Protein AF-A0A540WH73-F1 (afdb_monomer_lite)

InterPro domains:
  IPR010090 Phage tail tape measure protein [PF10145] (3-137)
  IPR010090 Phage tail tape measure protein [TIGR01760] (1-146)

Organism: NCBI:txid2590453

Sequence (147 aa):
TEKDMMSLMDVIQRGYYAGVDPGNMLQGFSNIGSAMDIIRQKGLGATKVFAPLLVMADQMGMAGESAGNAYRKIFQAVMDTKKVNKANASIKGSGVKLDFTDGKGEFGGLDKLFAQLEKLKKLNTEQRLAALKTVFGDDAETLKVLN

Foldseek 3Di:
DVVLVVLLVVLLVVLVVVVADSVQQVLLCVLLVVQCVQQVHDGNRVSVQCSVQSSVLVVLVDRSNLSSPLVSLLSVLLLPVVLLVVLCVLCPPLPAHDHQAVVPSHGVDPVSVVVNLVSLVSDDPVSSVSSCCSRRNDDPSNVSSSD

pLDDT: mean 83.05, std 12.24, range [52.5, 97.69]

Structure (mmCIF, N/CA/C/O backbone):
data_AF-A0A540WH73-F1
#
_entry.id   AF-A0A540WH73-F1
#
loop_
_atom_site.group_PDB
_atom_site.id
_atom_site.type_symbol
_atom_site.label_atom_id
_atom_site.label_alt_id
_atom_site.label_comp_id
_atom_site.label_asym_id
_atom_site.label_entity_id
_atom_site.label_seq_id
_atom_site.pdbx_PDB_ins_code
_atom_site.Cartn_x
_atom_site.Cartn_y
_atom_site.Cartn_z
_atom_site.occupancy
_atom_site.B_iso_or_equiv
_atom_site.auth_seq_id
_atom_site.auth_comp_id
_atom_site.auth_asym_id
_atom_site.auth_atom_id
_atom_site.pdbx_PDB_model_num
ATOM 1 N N . THR A 1 1 ? 19.453 -13.510 -10.972 1.00 53.00 1 THR A N 1
ATOM 2 C CA . THR A 1 1 ? 20.020 -14.477 -11.936 1.00 53.00 1 THR A CA 1
ATOM 3 C C . THR A 1 1 ? 19.719 -14.012 -13.348 1.00 53.00 1 THR A C 1
ATOM 5 O O . THR A 1 1 ? 18.806 -13.217 -13.532 1.00 53.00 1 THR A O 1
ATOM 8 N N . GLU A 1 2 ? 20.462 -14.485 -14.345 1.00 52.50 2 GLU A N 1
ATOM 9 C CA . GLU A 1 2 ? 20.227 -14.174 -15.767 1.00 52.50 2 GLU A CA 1
ATOM 10 C C . GLU A 1 2 ? 18.779 -14.472 -16.206 1.00 52.50 2 GLU A C 1
ATOM 12 O O . GLU A 1 2 ? 18.153 -13.686 -16.912 1.00 52.50 2 GLU A O 1
ATOM 17 N N . LYS A 1 3 ? 18.184 -15.546 -15.671 1.00 59.03 3 LYS A N 1
ATOM 18 C CA . LYS A 1 3 ? 16.774 -15.903 -15.883 1.00 59.03 3 LYS A CA 1
ATOM 19 C C . LYS A 1 3 ? 15.793 -14.862 -15.326 1.00 59.03 3 LYS A C 1
ATOM 21 O O . LYS A 1 3 ? 14.780 -14.581 -15.966 1.00 59.03 3 LYS A O 1
ATOM 26 N N . ASP A 1 4 ? 16.095 -14.279 -14.163 1.00 54.66 4 ASP A N 1
ATOM 27 C CA . ASP A 1 4 ? 15.301 -13.178 -13.595 1.00 54.66 4 ASP A CA 1
ATOM 28 C C . ASP A 1 4 ? 15.391 -11.926 -14.478 1.00 54.66 4 ASP A C 1
ATOM 30 O O . ASP A 1 4 ? 14.380 -11.266 -14.707 1.00 54.66 4 ASP A O 1
ATOM 34 N N . MET A 1 5 ? 16.576 -11.639 -15.028 1.00 55.62 5 MET A N 1
ATOM 35 C CA . MET A 1 5 ? 16.791 -10.497 -15.922 1.00 55.62 5 MET A CA 1
ATOM 36 C C . MET A 1 5 ? 16.047 -10.666 -17.249 1.00 55.62 5 MET A C 1
ATOM 38 O O . MET A 1 5 ? 15.380 -9.738 -17.691 1.00 55.62 5 MET A O 1
ATOM 42 N N . MET A 1 6 ? 16.064 -11.860 -17.847 1.00 64.00 6 MET A N 1
ATOM 43 C CA . MET A 1 6 ? 15.306 -12.130 -19.075 1.00 64.00 6 MET A CA 1
ATOM 44 C C . MET A 1 6 ? 13.790 -12.018 -18.877 1.00 64.00 6 MET A C 1
ATOM 46 O O . MET A 1 6 ? 13.099 -11.459 -19.724 1.00 64.00 6 MET A O 1
ATOM 50 N N . SER A 1 7 ? 13.253 -12.505 -17.754 1.00 65.00 7 SER A N 1
ATOM 51 C CA . SER A 1 7 ? 11.815 -12.360 -17.476 1.00 65.00 7 SER A CA 1
ATOM 52 C C . SER A 1 7 ? 11.417 -10.930 -17.132 1.00 65.00 7 SER A C 1
ATOM 54 O O . SER A 1 7 ? 10.318 -10.517 -17.483 1.00 65.00 7 SER A O 1
ATOM 56 N N . LEU A 1 8 ? 12.291 -10.162 -16.476 1.00 63.00 8 LEU A N 1
ATOM 57 C CA . LEU A 1 8 ? 12.088 -8.726 -16.298 1.00 63.00 8 LEU A CA 1
ATOM 58 C C . LEU A 1 8 ? 12.007 -8.013 -17.650 1.00 63.00 8 LEU A C 1
ATOM 60 O O . LEU A 1 8 ? 11.099 -7.215 -17.855 1.00 63.00 8 LEU A O 1
ATOM 64 N N . MET A 1 9 ? 12.893 -8.349 -18.587 1.00 66.50 9 MET A N 1
ATOM 65 C CA . MET A 1 9 ? 12.894 -7.759 -19.927 1.00 66.50 9 MET A CA 1
ATOM 66 C C . MET A 1 9 ? 11.645 -8.125 -20.739 1.00 66.50 9 MET A C 1
ATOM 68 O O . MET A 1 9 ? 11.052 -7.232 -21.330 1.00 66.50 9 MET A O 1
ATOM 72 N N . ASP A 1 10 ? 11.183 -9.382 -20.716 1.00 72.44 10 ASP A N 1
ATOM 73 C CA . ASP A 1 10 ? 9.917 -9.799 -21.363 1.00 72.44 10 ASP A CA 1
ATOM 74 C C . ASP A 1 10 ? 8.715 -9.017 -20.809 1.00 72.44 10 ASP A C 1
ATOM 76 O O . ASP A 1 10 ? 7.830 -8.568 -21.534 1.00 72.44 10 ASP A O 1
ATOM 80 N N . VAL A 1 11 ? 8.706 -8.790 -19.503 1.00 67.38 11 VAL A N 1
ATOM 81 C CA . VAL A 1 11 ? 7.649 -8.046 -18.830 1.00 67.38 11 VAL A CA 1
ATOM 82 C C . VAL A 1 11 ? 7.694 -6.547 -19.154 1.00 67.38 11 VAL A C 1
ATOM 84 O O . VAL A 1 11 ? 6.650 -5.964 -19.442 1.00 67.38 11 VAL A O 1
ATOM 87 N N . ILE A 1 12 ? 8.881 -5.933 -19.164 1.00 64.75 12 ILE A N 1
ATOM 88 C CA . ILE A 1 12 ? 9.075 -4.543 -19.604 1.00 64.75 12 ILE A CA 1
ATOM 89 C C . ILE A 1 12 ? 8.652 -4.394 -21.069 1.00 64.75 12 ILE A C 1
ATOM 91 O O . ILE A 1 12 ? 7.948 -3.448 -21.405 1.00 64.75 12 ILE A O 1
ATOM 95 N N . GLN A 1 13 ? 9.008 -5.351 -21.931 1.00 64.06 13 GLN A N 1
ATOM 96 C CA . GLN A 1 13 ? 8.588 -5.367 -23.333 1.00 64.06 13 GLN A CA 1
ATOM 97 C C . GLN A 1 13 ? 7.064 -5.454 -23.471 1.00 64.06 13 GLN A C 1
ATOM 99 O O . GLN A 1 13 ? 6.483 -4.721 -24.263 1.00 64.06 13 GLN A O 1
ATOM 104 N N . ARG A 1 14 ? 6.377 -6.283 -22.676 1.00 70.56 14 ARG A N 1
ATOM 105 C CA . ARG A 1 14 ? 4.901 -6.312 -22.660 1.00 70.56 14 ARG A CA 1
ATOM 106 C C . ARG A 1 14 ? 4.290 -5.016 -22.136 1.00 70.56 14 ARG A C 1
ATOM 108 O O . ARG A 1 14 ? 3.284 -4.573 -22.677 1.00 70.56 14 ARG A O 1
ATOM 115 N N . GLY A 1 15 ? 4.897 -4.404 -21.119 1.00 60.94 15 GLY A N 1
ATOM 116 C CA . GLY A 1 15 ? 4.520 -3.076 -20.633 1.00 60.94 15 GLY A CA 1
ATOM 117 C C . GLY A 1 15 ? 4.645 -2.012 -21.723 1.00 60.94 15 GLY A C 1
ATOM 118 O O . GLY A 1 15 ? 3.711 -1.247 -21.938 1.00 60.94 15 GLY A O 1
ATOM 119 N N . TYR A 1 16 ? 5.742 -2.038 -22.480 1.00 58.34 16 TYR A N 1
ATOM 120 C CA . TYR A 1 16 ? 5.958 -1.184 -23.647 1.00 58.34 16 TYR A CA 1
ATOM 121 C C . TYR A 1 16 ? 4.865 -1.357 -24.706 1.00 58.34 16 TYR A C 1
ATOM 123 O O . TYR A 1 16 ? 4.297 -0.373 -25.174 1.00 58.34 16 TYR A O 1
ATOM 131 N N . TYR A 1 17 ? 4.480 -2.599 -25.019 1.00 63.53 17 TYR A N 1
ATOM 132 C CA . TYR A 1 17 ? 3.341 -2.863 -25.908 1.00 63.53 17 TYR A CA 1
ATOM 133 C C . TYR A 1 17 ? 1.991 -2.394 -25.338 1.00 63.53 17 TYR A C 1
ATOM 135 O O . TYR A 1 17 ? 1.060 -2.160 -26.104 1.00 63.53 17 TYR A O 1
ATOM 143 N N . ALA A 1 18 ? 1.880 -2.225 -24.018 1.00 63.84 18 ALA A N 1
ATOM 144 C CA . ALA A 1 18 ? 0.726 -1.629 -23.344 1.00 63.84 18 ALA A CA 1
ATOM 145 C C . ALA A 1 18 ? 0.822 -0.093 -23.200 1.00 63.84 18 ALA A C 1
ATOM 147 O O . ALA A 1 18 ? -0.031 0.503 -22.544 1.00 63.84 18 ALA A O 1
ATOM 148 N N . GLY A 1 19 ? 1.829 0.542 -23.815 1.00 62.38 19 GLY A N 1
ATOM 149 C CA . GLY A 1 19 ? 2.023 1.995 -23.830 1.00 62.38 19 GLY A CA 1
ATOM 150 C C . GLY A 1 19 ? 2.864 2.558 -22.680 1.00 62.38 19 GLY A C 1
ATOM 151 O O . GLY A 1 19 ? 2.946 3.775 -22.557 1.00 62.38 19 GLY A O 1
ATOM 152 N N . VAL A 1 20 ? 3.488 1.704 -21.863 1.00 68.94 20 VAL A N 1
ATOM 153 C CA . VAL A 1 20 ? 4.292 2.114 -20.699 1.00 68.94 20 VAL A CA 1
ATOM 154 C C . VAL A 1 20 ? 5.735 2.405 -21.099 1.00 68.94 20 VAL A C 1
ATOM 156 O O . VAL A 1 20 ? 6.358 1.621 -21.820 1.00 68.94 20 VAL A O 1
ATOM 159 N N . ASP A 1 21 ? 6.308 3.490 -20.578 1.00 74.31 21 ASP A N 1
ATOM 160 C CA . ASP A 1 21 ? 7.712 3.815 -20.832 1.00 74.31 21 ASP A CA 1
ATOM 161 C C . ASP A 1 21 ? 8.668 2.793 -20.155 1.00 74.31 21 ASP A C 1
ATOM 163 O O . ASP A 1 21 ? 8.581 2.554 -18.942 1.00 74.31 21 ASP A O 1
ATOM 167 N N . PRO A 1 22 ? 9.606 2.171 -20.900 1.00 72.81 22 PRO A N 1
ATOM 168 C CA . PRO A 1 22 ? 10.522 1.167 -20.355 1.00 72.81 22 PRO A CA 1
ATOM 169 C C . PRO A 1 22 ? 11.467 1.705 -19.272 1.00 72.81 22 PRO A C 1
ATOM 171 O O . PRO A 1 22 ? 11.827 0.966 -18.351 1.00 72.81 22 PRO A O 1
ATOM 174 N N . GLY A 1 23 ? 11.873 2.977 -19.366 1.00 75.56 23 GLY A N 1
ATOM 175 C CA . GLY A 1 23 ? 12.693 3.640 -18.352 1.00 75.56 23 GLY A CA 1
ATOM 176 C C . GLY A 1 23 ? 11.909 3.852 -17.058 1.00 75.56 23 GLY A C 1
ATOM 177 O O . GLY A 1 23 ? 12.408 3.559 -15.969 1.00 75.56 23 GLY A O 1
ATOM 178 N N . ASN A 1 24 ? 10.643 4.244 -17.191 1.00 77.69 24 ASN A N 1
ATOM 179 C CA . ASN A 1 24 ? 9.696 4.400 -16.095 1.00 77.69 24 ASN A CA 1
ATOM 180 C C . ASN A 1 24 ? 9.482 3.071 -15.348 1.00 77.69 24 ASN A C 1
ATOM 182 O O . ASN A 1 24 ? 9.596 2.997 -14.122 1.00 77.69 24 ASN A O 1
ATOM 186 N N . MET A 1 25 ? 9.285 1.977 -16.086 1.00 76.31 25 MET A N 1
ATOM 187 C CA . MET A 1 25 ? 9.229 0.622 -15.526 1.00 76.31 25 MET A CA 1
ATOM 188 C C . MET A 1 25 ? 10.489 0.254 -14.734 1.00 76.31 25 MET A C 1
ATOM 190 O O . MET A 1 25 ? 10.389 -0.199 -13.590 1.00 76.31 25 MET A O 1
ATOM 194 N N . LEU A 1 26 ? 11.678 0.457 -15.313 1.00 78.62 26 LEU A N 1
ATOM 195 C CA . LEU A 1 26 ? 12.948 0.109 -14.670 1.00 78.62 26 LEU A CA 1
ATOM 196 C C . LEU A 1 26 ? 13.140 0.864 -13.346 1.00 78.62 26 LEU A C 1
ATOM 198 O O . LEU A 1 26 ? 13.535 0.272 -12.337 1.00 78.62 26 LEU A O 1
ATOM 202 N N . GLN A 1 27 ? 12.813 2.156 -13.331 1.00 81.56 27 GLN A N 1
ATOM 203 C CA . GLN A 1 27 ? 12.930 2.997 -12.143 1.00 81.56 27 GLN A CA 1
ATOM 204 C C . GLN A 1 27 ? 11.950 2.574 -11.039 1.00 81.56 27 GLN A C 1
ATOM 206 O O . GLN A 1 27 ? 12.313 2.558 -9.857 1.00 81.56 27 GLN A O 1
ATOM 211 N N . GLY A 1 28 ? 10.738 2.152 -11.410 1.00 83.06 28 GLY A N 1
ATOM 212 C CA . GLY A 1 28 ? 9.779 1.572 -10.470 1.00 83.06 28 GLY A CA 1
ATOM 213 C C . GLY A 1 28 ? 10.264 0.266 -9.853 1.00 83.06 28 GLY A C 1
ATOM 214 O O . GLY A 1 28 ? 10.205 0.101 -8.631 1.00 83.06 28 GLY A O 1
ATOM 215 N N . PHE A 1 29 ? 10.831 -0.632 -10.661 1.00 77.88 29 PHE A N 1
ATOM 216 C CA . PHE A 1 29 ? 11.422 -1.876 -10.166 1.00 77.88 29 PHE A CA 1
ATOM 217 C C . PHE A 1 29 ? 12.585 -1.637 -9.200 1.00 77.88 29 PHE A C 1
ATOM 219 O O . PHE A 1 29 ? 12.652 -2.293 -8.158 1.00 77.88 29 PHE A O 1
ATOM 226 N N . SER A 1 30 ? 13.465 -0.678 -9.508 1.00 80.25 30 SER A N 1
ATOM 227 C CA . SER A 1 30 ? 14.587 -0.313 -8.635 1.00 80.25 30 SER A CA 1
ATOM 228 C C . SER A 1 30 ? 14.107 0.139 -7.251 1.00 80.25 30 SER A C 1
ATOM 230 O O . SER A 1 30 ? 14.627 -0.310 -6.230 1.00 80.25 30 SER A O 1
ATOM 232 N N . ASN A 1 31 ? 13.066 0.973 -7.197 1.00 81.56 31 ASN A N 1
ATOM 233 C CA . ASN A 1 31 ? 12.537 1.499 -5.936 1.00 81.56 31 ASN A CA 1
ATOM 234 C C . ASN A 1 31 ? 11.752 0.459 -5.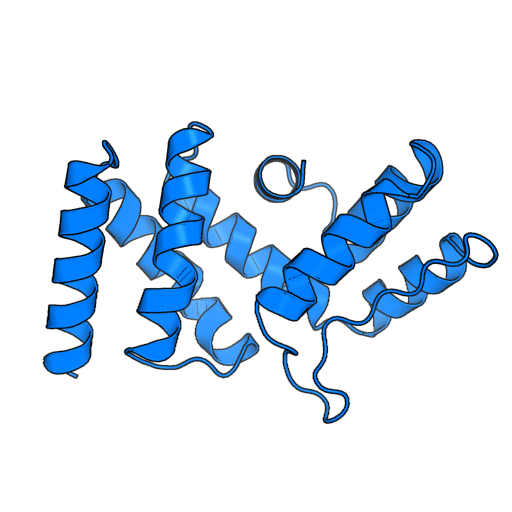122 1.00 81.56 31 ASN A C 1
ATOM 236 O O . ASN A 1 31 ? 11.863 0.418 -3.891 1.00 81.56 31 ASN A O 1
ATOM 240 N N . ILE A 1 32 ? 11.021 -0.435 -5.795 1.00 76.31 32 ILE A N 1
ATOM 241 C CA . ILE A 1 32 ? 10.332 -1.561 -5.145 1.00 76.31 32 ILE A CA 1
ATOM 242 C C . ILE A 1 32 ? 11.316 -2.589 -4.585 1.00 76.31 32 ILE A C 1
ATOM 244 O O . ILE A 1 32 ? 10.976 -3.257 -3.609 1.00 76.31 32 ILE A O 1
ATOM 248 N N . GLY A 1 33 ? 12.529 -2.698 -5.142 1.00 71.38 33 GLY A N 1
ATOM 249 C CA . GLY A 1 33 ? 13.579 -3.626 -4.70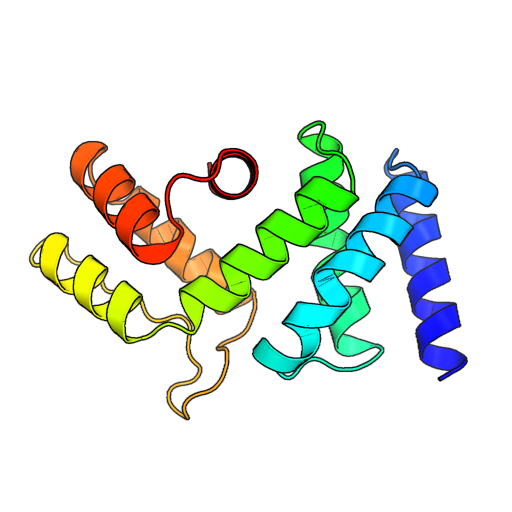0 1.00 71.38 33 GLY A CA 1
ATOM 250 C C . GLY A 1 33 ? 13.737 -3.703 -3.176 1.00 71.38 33 GLY A C 1
ATOM 251 O O . GLY A 1 33 ? 13.818 -4.786 -2.606 1.00 71.38 33 GLY A O 1
ATOM 252 N N . SER A 1 34 ? 13.660 -2.554 -2.503 1.00 70.75 34 SER A N 1
ATOM 253 C CA . SER A 1 34 ? 13.759 -2.439 -1.040 1.00 70.75 34 SER A CA 1
ATOM 254 C C . SER A 1 34 ? 12.561 -2.997 -0.245 1.00 70.75 34 SER A C 1
ATOM 256 O O . SER A 1 34 ? 12.705 -3.311 0.934 1.00 70.75 34 SER A O 1
ATOM 258 N N . ALA A 1 35 ? 11.383 -3.148 -0.858 1.00 69.12 35 ALA A N 1
ATOM 259 C CA . ALA A 1 35 ? 10.206 -3.795 -0.265 1.00 69.12 35 ALA A CA 1
ATOM 260 C C . ALA A 1 35 ? 10.051 -5.272 -0.658 1.00 69.12 35 ALA A C 1
ATOM 262 O O . ALA A 1 35 ? 9.190 -5.959 -0.110 1.00 69.12 35 ALA A O 1
ATOM 263 N N . MET A 1 36 ? 10.880 -5.792 -1.566 1.00 72.81 36 MET A N 1
ATOM 264 C CA . MET A 1 36 ? 10.816 -7.197 -1.987 1.00 72.81 36 MET A CA 1
ATOM 265 C C . MET A 1 36 ? 11.082 -8.165 -0.823 1.00 72.81 36 MET A C 1
ATOM 267 O O . MET A 1 36 ? 10.417 -9.196 -0.704 1.00 72.81 36 MET A O 1
ATOM 271 N N . ASP A 1 37 ? 11.980 -7.786 0.093 1.00 72.50 37 ASP A N 1
ATOM 272 C CA . ASP A 1 37 ? 12.247 -8.532 1.329 1.00 72.50 37 ASP A CA 1
ATOM 273 C C . ASP A 1 37 ? 11.024 -8.593 2.261 1.00 72.50 37 ASP A C 1
ATOM 275 O O . ASP A 1 37 ? 10.808 -9.606 2.923 1.00 72.50 37 ASP A O 1
ATOM 279 N N . ILE A 1 38 ? 10.193 -7.545 2.273 1.00 69.44 38 ILE A N 1
ATOM 280 C CA . ILE A 1 38 ? 9.039 -7.406 3.178 1.00 69.44 38 ILE A CA 1
ATOM 281 C C . ILE A 1 38 ? 7.941 -8.404 2.832 1.00 69.44 38 ILE A C 1
ATOM 283 O O . ILE A 1 38 ? 7.319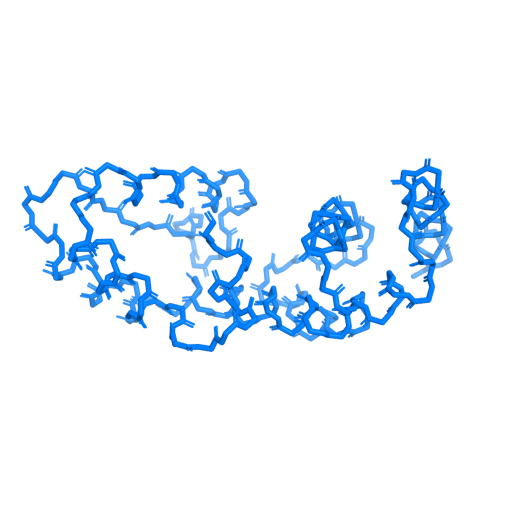 -8.981 3.718 1.00 69.44 38 ILE A O 1
ATOM 287 N N . ILE A 1 39 ? 7.713 -8.631 1.540 1.00 69.94 39 ILE A N 1
ATOM 288 C CA . ILE A 1 39 ? 6.704 -9.586 1.078 1.00 69.94 39 ILE A CA 1
ATOM 289 C C . ILE A 1 39 ? 7.289 -10.977 0.795 1.00 69.94 39 ILE A C 1
ATOM 291 O O . ILE A 1 39 ? 6.612 -11.814 0.199 1.00 69.94 39 ILE A O 1
ATOM 295 N N . ARG A 1 40 ? 8.553 -11.215 1.190 1.00 70.06 40 ARG A N 1
ATOM 296 C CA . ARG A 1 40 ? 9.329 -12.443 0.935 1.00 70.06 40 ARG A CA 1
ATOM 297 C C . ARG A 1 40 ? 9.313 -12.914 -0.527 1.00 70.06 40 ARG A C 1
ATOM 299 O O . ARG A 1 40 ? 9.521 -14.093 -0.806 1.00 70.06 40 ARG A O 1
ATOM 306 N N . GLN A 1 41 ? 9.102 -12.002 -1.473 1.00 65.38 41 GLN A N 1
ATOM 307 C CA . GLN A 1 41 ? 9.172 -12.293 -2.902 1.00 65.38 41 GLN A CA 1
ATOM 308 C C . GLN A 1 41 ? 10.553 -11.877 -3.396 1.00 65.38 41 GLN A C 1
ATOM 310 O O . GLN A 1 41 ? 10.848 -10.691 -3.479 1.00 65.38 41 GLN A O 1
ATOM 315 N N . LYS A 1 42 ? 11.410 -12.847 -3.725 1.00 60.75 42 LYS A N 1
ATOM 316 C CA . LYS A 1 42 ? 12.730 -12.596 -4.325 1.00 60.75 42 LYS A CA 1
ATOM 317 C C . LYS A 1 42 ? 12.777 -13.158 -5.744 1.00 60.75 42 LYS A C 1
ATOM 319 O O . LYS A 1 42 ? 12.170 -14.190 -6.025 1.00 60.75 42 LYS A O 1
ATOM 324 N N . GLY A 1 43 ? 13.516 -12.496 -6.633 1.00 60.53 43 GLY A N 1
ATOM 325 C CA . GLY A 1 43 ? 13.717 -12.949 -8.016 1.00 60.53 43 GLY A CA 1
ATOM 326 C C . GLY A 1 43 ? 12.441 -12.936 -8.870 1.00 60.53 43 GLY A C 1
ATOM 327 O O . GLY A 1 43 ? 11.563 -12.101 -8.675 1.00 60.53 43 GLY A O 1
ATOM 328 N N . LEU A 1 44 ? 12.330 -13.878 -9.810 1.00 53.62 44 LEU A N 1
ATOM 329 C CA . LEU A 1 44 ? 11.240 -14.029 -10.793 1.00 53.62 44 LEU A CA 1
ATOM 330 C C . LEU A 1 44 ? 9.808 -13.866 -10.256 1.00 53.62 44 LEU A C 1
ATOM 332 O O . LEU A 1 44 ? 8.932 -13.411 -10.994 1.00 53.62 44 LEU A O 1
ATOM 336 N N . GLY A 1 45 ? 9.554 -14.262 -9.004 1.00 62.88 45 GLY A N 1
ATOM 337 C CA . GLY A 1 45 ? 8.239 -14.137 -8.362 1.00 62.88 45 GLY A CA 1
ATOM 338 C C . GLY A 1 45 ? 7.839 -12.681 -8.126 1.00 62.88 45 GLY A C 1
ATOM 339 O O . GLY A 1 45 ? 6.718 -12.291 -8.442 1.00 62.88 45 GLY A O 1
ATOM 340 N N . ALA A 1 46 ? 8.786 -11.851 -7.686 1.00 66.75 46 ALA A N 1
ATOM 341 C CA . ALA A 1 46 ? 8.588 -10.419 -7.490 1.00 66.75 46 ALA A CA 1
ATOM 342 C C . ALA A 1 46 ? 8.288 -9.708 -8.815 1.00 66.75 46 ALA A C 1
ATOM 344 O O . ALA A 1 46 ? 7.361 -8.909 -8.909 1.00 66.75 46 ALA A O 1
ATOM 345 N N . THR A 1 47 ? 9.028 -10.029 -9.873 1.00 66.00 47 THR A N 1
ATOM 346 C CA . THR A 1 47 ? 8.911 -9.315 -11.148 1.00 66.00 47 THR A CA 1
ATOM 347 C C . THR A 1 47 ? 7.526 -9.439 -11.781 1.00 66.00 47 THR A C 1
ATOM 349 O O . THR A 1 47 ? 6.956 -8.450 -12.239 1.00 66.00 47 THR A O 1
ATOM 352 N N . LYS A 1 48 ? 6.953 -10.648 -11.751 1.00 66.94 48 LYS A N 1
ATOM 353 C CA . LYS A 1 48 ? 5.606 -10.928 -12.276 1.00 66.94 48 LYS A CA 1
ATOM 354 C C . LYS A 1 48 ? 4.494 -10.289 -11.444 1.00 66.94 48 LYS A C 1
ATOM 356 O O . LYS A 1 48 ? 3.426 -10.007 -11.970 1.00 66.94 48 LYS A O 1
ATOM 361 N N . VAL A 1 49 ? 4.761 -10.071 -10.160 1.00 71.31 49 VAL A N 1
ATOM 362 C CA . VAL A 1 49 ? 3.851 -9.452 -9.192 1.00 71.31 49 VAL A CA 1
ATOM 363 C C . VAL A 1 49 ? 3.847 -7.931 -9.354 1.00 71.31 49 VAL A C 1
ATOM 365 O O . VAL A 1 49 ? 2.780 -7.329 -9.372 1.00 71.31 49 VAL A O 1
ATOM 368 N N . PHE A 1 50 ? 5.014 -7.302 -9.513 1.00 77.19 50 PHE A N 1
ATOM 369 C CA . PHE A 1 50 ? 5.123 -5.840 -9.520 1.00 77.19 50 PHE A CA 1
ATOM 370 C C . PHE A 1 50 ? 4.881 -5.191 -10.874 1.00 77.19 50 PHE A C 1
ATOM 372 O O . PHE A 1 50 ? 4.412 -4.060 -10.912 1.00 77.19 50 PHE A O 1
ATOM 379 N N . ALA A 1 51 ? 5.161 -5.866 -11.986 1.00 78.06 51 ALA A N 1
ATOM 380 C CA . ALA A 1 51 ? 4.950 -5.240 -13.286 1.00 78.06 51 ALA A CA 1
ATOM 381 C C . ALA A 1 51 ? 3.513 -4.810 -13.559 1.00 78.06 51 ALA A C 1
ATOM 383 O O . ALA A 1 51 ? 3.336 -3.662 -13.951 1.00 78.06 51 ALA A O 1
ATOM 384 N N . PRO A 1 52 ? 2.487 -5.653 -13.331 1.00 78.69 52 PRO A N 1
ATOM 385 C CA . PRO A 1 52 ? 1.106 -5.214 -13.495 1.00 78.69 52 PRO A CA 1
ATOM 386 C C . PRO A 1 52 ? 0.787 -3.979 -12.641 1.00 78.69 52 PRO A C 1
ATOM 388 O O . PRO A 1 52 ? 0.094 -3.078 -13.099 1.00 78.69 52 PRO A O 1
ATOM 391 N N . LEU A 1 53 ? 1.362 -3.892 -11.437 1.00 83.31 53 LEU A N 1
ATOM 392 C CA . LEU A 1 53 ? 1.207 -2.739 -10.549 1.00 83.31 53 LEU A CA 1
ATOM 393 C C . LEU A 1 53 ? 1.871 -1.477 -11.118 1.00 83.31 53 LEU A C 1
ATOM 395 O O . LEU A 1 53 ? 1.293 -0.391 -11.067 1.00 83.31 53 LEU A O 1
ATOM 399 N N . LEU A 1 54 ? 3.071 -1.607 -11.685 1.00 83.94 54 LEU A N 1
ATOM 400 C CA . LEU A 1 54 ? 3.772 -0.497 -12.330 1.00 83.94 54 LEU A CA 1
ATOM 401 C C . LEU A 1 54 ? 3.066 -0.043 -13.616 1.00 83.94 54 LEU A C 1
ATOM 403 O O . LEU A 1 54 ? 2.968 1.159 -13.828 1.00 83.94 54 LEU A O 1
ATOM 407 N N . VAL A 1 55 ? 2.499 -0.962 -14.413 1.00 82.81 55 VAL A N 1
ATOM 408 C CA . VAL A 1 55 ? 1.637 -0.610 -15.563 1.00 82.81 55 VAL A CA 1
ATOM 409 C C . VAL A 1 55 ? 0.437 0.211 -15.101 1.00 82.81 55 VAL A C 1
ATOM 411 O O . VAL A 1 55 ? 0.155 1.258 -15.671 1.00 82.81 55 VAL A O 1
ATOM 414 N N . MET A 1 56 ? -0.264 -0.236 -14.055 1.00 81.56 56 MET A N 1
ATOM 415 C CA . MET A 1 56 ? -1.416 0.495 -13.518 1.00 81.56 56 MET A CA 1
ATOM 416 C C . MET A 1 56 ? -1.016 1.891 -13.029 1.00 81.56 56 MET A C 1
ATOM 418 O O . MET A 1 56 ? -1.723 2.861 -13.283 1.00 81.56 56 MET A O 1
ATOM 422 N N . ALA A 1 57 ? 0.132 2.018 -12.362 1.00 87.19 57 ALA A N 1
ATOM 423 C CA . ALA A 1 57 ? 0.626 3.310 -11.897 1.00 87.19 57 ALA A CA 1
ATOM 424 C C . ALA A 1 57 ? 1.008 4.251 -13.047 1.00 87.19 57 ALA A C 1
ATOM 426 O O . ALA A 1 57 ? 0.670 5.434 -13.001 1.00 87.19 57 ALA A O 1
ATOM 427 N N . ASP A 1 58 ? 1.641 3.730 -14.095 1.00 85.25 58 ASP A N 1
ATOM 428 C CA . ASP A 1 58 ? 1.947 4.485 -15.310 1.00 85.25 58 ASP A CA 1
ATOM 429 C C . ASP A 1 58 ? 0.668 4.981 -16.008 1.00 85.25 58 ASP A C 1
ATOM 431 O O . ASP A 1 58 ? 0.560 6.164 -16.320 1.00 85.25 58 ASP A O 1
ATOM 435 N N . GLN A 1 59 ? -0.366 4.135 -16.108 1.00 81.75 59 GLN A N 1
ATOM 436 C CA . GLN A 1 59 ? -1.688 4.523 -16.625 1.00 81.75 59 GLN A CA 1
ATOM 437 C C . GLN A 1 59 ? -2.376 5.603 -15.778 1.00 81.75 59 GLN A C 1
ATOM 439 O O . GLN A 1 59 ? -3.133 6.419 -16.302 1.00 81.75 59 GLN A O 1
ATOM 444 N N . MET A 1 60 ? -2.093 5.654 -14.474 1.00 84.38 60 MET A N 1
ATOM 445 C CA . MET A 1 60 ? -2.522 6.748 -13.595 1.00 84.38 60 MET A CA 1
ATOM 446 C C . MET A 1 60 ? -1.670 8.020 -13.768 1.00 84.38 60 MET A C 1
ATOM 448 O O . MET A 1 60 ? -1.869 9.005 -13.050 1.00 84.38 60 MET A O 1
ATOM 452 N N . GLY A 1 61 ? -0.699 8.030 -14.681 1.00 86.62 61 GLY A N 1
ATOM 453 C CA . GLY A 1 61 ? 0.240 9.126 -14.899 1.00 86.62 61 GLY A CA 1
ATOM 454 C C . GLY A 1 61 ? 1.229 9.279 -13.747 1.00 86.62 61 GLY A C 1
ATOM 455 O O . GLY A 1 61 ? 1.486 10.399 -13.302 1.00 86.62 61 GLY A O 1
ATOM 456 N N . MET A 1 62 ? 1.691 8.173 -13.158 1.00 89.38 62 MET A N 1
ATOM 457 C CA . MET A 1 62 ? 2.736 8.197 -12.135 1.00 89.38 62 MET A CA 1
ATOM 458 C C . MET A 1 62 ? 4.106 7.947 -12.755 1.00 89.38 62 MET A C 1
ATOM 460 O O . MET A 1 62 ? 4.300 7.004 -13.521 1.00 89.38 62 MET A O 1
ATOM 464 N N . ALA A 1 63 ? 5.079 8.758 -12.344 1.00 90.62 63 ALA A N 1
ATOM 465 C CA . ALA A 1 63 ? 6.478 8.432 -12.562 1.00 90.62 63 ALA A CA 1
ATOM 466 C C . ALA A 1 63 ? 6.817 7.117 -11.844 1.00 90.62 63 ALA A C 1
ATOM 468 O O . ALA A 1 63 ? 6.297 6.819 -10.768 1.00 90.62 63 ALA A O 1
ATOM 469 N N . GLY A 1 64 ? 7.711 6.340 -12.430 1.00 86.00 64 GLY A N 1
ATOM 470 C CA . GLY A 1 64 ? 8.084 5.005 -12.004 1.00 86.00 64 GLY A CA 1
ATOM 471 C C . GLY A 1 64 ? 8.713 5.024 -10.627 1.00 86.00 64 GLY A C 1
ATOM 472 O O . GLY A 1 64 ? 8.372 4.202 -9.786 1.00 86.00 64 GLY A O 1
ATOM 473 N N . GLU A 1 65 ? 9.556 6.021 -10.353 1.00 87.56 65 GLU A N 1
ATOM 474 C CA . GLU A 1 65 ? 10.090 6.273 -9.014 1.00 87.56 65 GLU A CA 1
ATOM 475 C C . GLU A 1 65 ? 8.983 6.452 -7.969 1.00 87.56 65 GLU A C 1
ATOM 477 O O . GLU A 1 65 ? 8.959 5.729 -6.970 1.00 87.56 65 GLU A O 1
ATOM 482 N N . SER A 1 66 ? 8.022 7.339 -8.241 1.00 91.44 66 SER A N 1
ATOM 483 C CA . SER A 1 66 ? 6.859 7.583 -7.383 1.00 91.44 66 SER A CA 1
ATOM 484 C C . SER A 1 66 ? 5.999 6.334 -7.207 1.00 91.44 66 SER A C 1
ATOM 486 O O . SER A 1 66 ? 5.607 5.999 -6.090 1.00 91.44 66 SER A O 1
ATOM 488 N N . ALA A 1 67 ? 5.732 5.605 -8.292 1.00 90.25 67 ALA A N 1
ATOM 489 C CA . ALA A 1 67 ? 4.991 4.350 -8.261 1.00 90.25 67 ALA A CA 1
ATOM 490 C C . ALA A 1 67 ? 5.699 3.322 -7.373 1.00 90.25 67 ALA A C 1
ATOM 492 O O . ALA A 1 67 ? 5.091 2.724 -6.485 1.00 90.25 67 ALA A O 1
ATOM 493 N N . GLY A 1 68 ? 7.007 3.152 -7.565 1.00 88.50 68 GLY A N 1
ATOM 494 C CA . GLY A 1 68 ? 7.787 2.200 -6.796 1.00 88.50 68 GLY A CA 1
ATOM 495 C C . GLY A 1 68 ? 7.855 2.557 -5.313 1.00 88.50 68 GLY A C 1
ATOM 496 O O . GLY A 1 68 ? 7.714 1.682 -4.457 1.00 88.50 68 GLY A O 1
ATOM 497 N N . ASN A 1 69 ? 7.984 3.845 -4.992 1.00 89.50 69 ASN A N 1
ATOM 498 C CA . ASN A 1 69 ? 7.948 4.347 -3.623 1.00 89.50 69 ASN A CA 1
ATOM 499 C C . ASN A 1 69 ? 6.574 4.157 -2.961 1.00 89.50 69 ASN A C 1
ATOM 501 O O . ASN A 1 69 ? 6.508 3.722 -1.809 1.00 89.50 69 ASN A O 1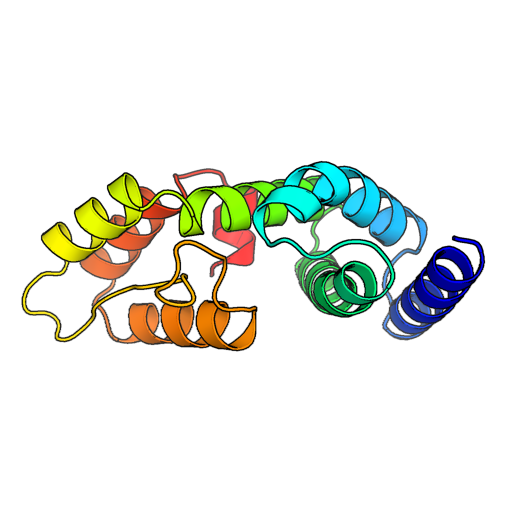
ATOM 505 N N . ALA A 1 70 ? 5.485 4.427 -3.686 1.00 92.06 70 ALA A N 1
ATOM 506 C CA . ALA A 1 70 ? 4.121 4.206 -3.215 1.00 92.06 70 ALA A CA 1
ATOM 507 C C . ALA A 1 70 ? 3.889 2.728 -2.878 1.00 92.06 70 ALA A C 1
ATOM 509 O O . ALA A 1 70 ? 3.508 2.400 -1.755 1.00 92.06 70 ALA A O 1
ATOM 510 N N . TYR A 1 71 ? 4.210 1.814 -3.797 1.00 90.31 71 TYR A N 1
ATOM 511 C CA . TYR A 1 71 ? 4.071 0.379 -3.547 1.00 90.31 71 TYR A CA 1
ATOM 512 C C . TYR A 1 71 ? 4.955 -0.097 -2.390 1.00 90.31 71 TYR A C 1
ATOM 514 O O . TYR A 1 71 ? 4.484 -0.834 -1.525 1.00 90.31 71 TYR A O 1
ATOM 522 N N . ARG A 1 72 ? 6.202 0.383 -2.292 1.00 88.88 72 ARG A N 1
ATOM 523 C CA . ARG A 1 72 ? 7.090 0.108 -1.150 1.00 88.88 72 ARG A CA 1
ATOM 524 C C . ARG A 1 72 ? 6.442 0.503 0.183 1.00 88.88 72 ARG A C 1
ATOM 526 O O . ARG A 1 72 ? 6.445 -0.297 1.121 1.00 88.88 72 ARG A O 1
ATOM 533 N N . LYS A 1 73 ? 5.866 1.708 0.269 1.00 91.62 73 LYS A N 1
ATOM 534 C CA . LYS A 1 73 ? 5.147 2.202 1.459 1.00 91.62 73 LYS A CA 1
ATOM 535 C C . LYS A 1 73 ? 3.896 1.373 1.753 1.00 91.62 73 LYS A C 1
ATOM 537 O O . LYS A 1 73 ? 3.667 1.033 2.911 1.00 91.62 73 LYS A O 1
ATOM 542 N N . ILE A 1 74 ? 3.126 0.995 0.729 1.00 92.31 74 ILE A N 1
ATOM 543 C CA . ILE A 1 74 ? 1.947 0.126 0.870 1.00 92.31 74 ILE A CA 1
ATOM 544 C C . ILE A 1 74 ? 2.350 -1.216 1.482 1.00 92.31 74 ILE A C 1
ATOM 546 O O . ILE A 1 74 ? 1.773 -1.617 2.489 1.00 92.31 74 ILE A O 1
ATOM 550 N N . PHE A 1 75 ? 3.374 -1.886 0.945 1.00 90.31 75 PHE A N 1
ATOM 551 C CA . PHE A 1 75 ? 3.819 -3.179 1.472 1.00 90.31 75 PHE A CA 1
ATOM 552 C C . PHE A 1 75 ? 4.369 -3.086 2.900 1.00 90.31 75 PHE A C 1
ATOM 554 O O . PHE A 1 75 ? 4.111 -3.966 3.717 1.00 90.31 75 PHE A O 1
ATOM 561 N N . GLN A 1 76 ? 5.063 -1.998 3.241 1.00 90.00 76 GLN A N 1
ATOM 562 C CA . GLN A 1 76 ? 5.467 -1.720 4.623 1.00 90.00 76 GLN A CA 1
ATOM 563 C C . GLN A 1 76 ? 4.256 -1.549 5.548 1.00 90.00 76 GLN A C 1
ATOM 565 O O . GLN A 1 76 ? 4.198 -2.149 6.620 1.00 90.00 76 GLN A O 1
ATOM 570 N N . ALA A 1 77 ? 3.280 -0.746 5.129 1.00 93.00 77 ALA A N 1
ATOM 571 C CA . ALA A 1 77 ? 2.097 -0.413 5.911 1.00 93.00 77 ALA A CA 1
ATOM 572 C C . ALA A 1 77 ? 1.224 -1.633 6.222 1.00 93.00 77 ALA A C 1
ATOM 574 O O . ALA A 1 77 ? 0.747 -1.780 7.346 1.00 93.00 77 ALA A O 1
ATOM 575 N N . VAL A 1 78 ? 1.033 -2.528 5.252 1.00 92.12 78 VAL A N 1
ATOM 576 C CA . VAL A 1 78 ? 0.189 -3.718 5.444 1.00 92.12 78 VAL A CA 1
ATOM 577 C C . VAL A 1 78 ? 0.812 -4.759 6.371 1.00 92.12 78 VAL A C 1
ATOM 579 O O . VAL A 1 78 ? 0.085 -5.551 6.968 1.00 92.12 78 VAL A O 1
ATOM 582 N N . MET A 1 79 ? 2.137 -4.722 6.533 1.00 91.62 79 MET A N 1
ATOM 583 C CA . MET A 1 79 ? 2.873 -5.548 7.492 1.00 91.62 79 MET A CA 1
ATOM 584 C C . MET A 1 79 ? 2.994 -4.893 8.878 1.00 91.62 79 MET A C 1
ATOM 586 O O . MET A 1 79 ? 3.348 -5.563 9.850 1.00 91.62 79 MET A O 1
ATOM 590 N N . ASP A 1 80 ? 2.645 -3.610 9.019 1.00 93.56 80 ASP A N 1
ATOM 591 C CA . ASP A 1 80 ? 2.562 -2.930 10.312 1.00 93.56 80 ASP A CA 1
ATOM 592 C C . ASP A 1 80 ? 1.262 -3.318 11.034 1.00 93.56 80 ASP A C 1
ATOM 594 O O . ASP A 1 80 ? 0.241 -2.621 11.012 1.00 93.56 80 ASP A O 1
ATOM 598 N N . THR A 1 81 ? 1.304 -4.466 11.711 1.00 92.00 81 THR A N 1
ATOM 599 C CA . THR A 1 81 ? 0.159 -5.008 12.458 1.00 92.00 81 THR A CA 1
ATOM 600 C C . THR A 1 81 ? -0.381 -4.037 13.508 1.00 92.00 81 THR A C 1
ATOM 602 O O . THR A 1 81 ? -1.577 -4.067 13.800 1.00 92.00 81 THR A O 1
ATOM 605 N N . LYS A 1 82 ? 0.443 -3.127 14.049 1.00 95.56 82 LYS A N 1
ATOM 606 C CA . LYS A 1 82 ? -0.016 -2.107 15.002 1.00 95.56 82 LYS A CA 1
ATOM 607 C C . LYS A 1 82 ? -0.928 -1.098 14.310 1.00 95.56 82 LYS A C 1
ATOM 609 O O . LYS A 1 82 ? -2.016 -0.826 14.822 1.00 95.56 82 LYS A O 1
ATOM 614 N N . LYS A 1 83 ? -0.532 -0.579 13.143 1.00 96.56 83 LYS A N 1
ATOM 615 C CA . LYS A 1 83 ? -1.375 0.328 12.344 1.00 96.56 83 LYS A CA 1
ATOM 616 C C . LYS A 1 83 ? -2.648 -0.355 11.861 1.00 96.56 83 LYS A C 1
ATOM 618 O O . LYS A 1 83 ? -3.731 0.206 12.016 1.00 96.56 83 LYS A O 1
ATOM 623 N N . VAL A 1 84 ? -2.541 -1.585 11.358 1.00 96.81 84 VAL A N 1
ATOM 624 C CA . VAL A 1 84 ? -3.701 -2.369 10.902 1.00 96.81 84 VAL A CA 1
ATOM 625 C C . VAL A 1 84 ? -4.689 -2.608 12.049 1.00 96.81 84 VAL A C 1
ATOM 627 O O . VAL A 1 84 ? -5.890 -2.394 11.889 1.00 96.81 84 VAL A O 1
ATOM 630 N N . ASN A 1 85 ? -4.206 -2.970 13.241 1.00 96.81 85 ASN A N 1
ATOM 631 C CA . ASN A 1 85 ? -5.060 -3.151 14.416 1.00 96.81 85 ASN A CA 1
ATOM 632 C C . ASN A 1 85 ? -5.708 -1.841 14.878 1.00 96.81 85 ASN A C 1
ATOM 634 O O . ASN A 1 85 ? -6.883 -1.841 15.245 1.00 96.81 85 ASN A O 1
ATOM 638 N N . LYS A 1 86 ? -4.982 -0.720 14.816 1.00 97.69 86 LYS A N 1
ATOM 639 C CA . LYS A 1 86 ? -5.536 0.604 15.118 1.00 97.69 86 LYS A CA 1
ATOM 640 C C . LYS A 1 86 ? -6.659 0.983 14.147 1.00 97.69 86 LYS A C 1
ATOM 642 O O . LYS A 1 86 ? -7.699 1.457 14.595 1.00 97.69 86 LYS A O 1
ATOM 647 N N . ALA A 1 87 ? -6.487 0.722 12.851 1.00 97.06 87 ALA A N 1
ATOM 648 C CA . ALA A 1 87 ? -7.532 0.944 11.852 1.00 97.06 87 ALA A CA 1
ATOM 649 C C . ALA A 1 87 ? -8.745 0.025 12.077 1.00 97.06 87 ALA A C 1
ATOM 651 O O . ALA A 1 87 ? -9.881 0.480 12.039 1.00 97.06 87 ALA A O 1
ATOM 652 N N . ASN A 1 88 ? -8.523 -1.253 12.398 1.00 97.62 88 ASN A N 1
ATOM 653 C CA . ASN A 1 88 ? -9.605 -2.175 12.757 1.00 97.62 88 ASN A CA 1
ATOM 654 C C . ASN A 1 88 ? -10.393 -1.711 13.992 1.00 97.62 88 ASN A C 1
ATOM 656 O O . ASN A 1 88 ? -11.607 -1.901 14.057 1.00 97.62 88 ASN A O 1
ATOM 660 N N . ALA A 1 89 ? -9.718 -1.105 14.971 1.00 97.06 89 ALA A N 1
ATOM 661 C CA . ALA A 1 89 ? -10.371 -0.555 16.152 1.00 97.06 89 ALA A CA 1
ATOM 662 C C . ALA A 1 89 ? -11.259 0.654 15.815 1.00 97.06 89 ALA A C 1
ATOM 664 O O . ALA A 1 89 ? -12.352 0.758 16.369 1.00 97.06 89 ALA A O 1
ATOM 665 N N . SER A 1 90 ? -10.835 1.533 14.898 1.00 94.56 90 SER A N 1
ATOM 666 C CA . SER A 1 90 ? -11.625 2.711 14.508 1.00 94.56 90 SER A CA 1
ATOM 667 C C . SER A 1 90 ? -12.845 2.372 13.649 1.00 94.56 90 SER A C 1
ATOM 669 O O . SER A 1 90 ? -13.840 3.084 13.707 1.00 94.56 90 SER A O 1
ATOM 671 N N . ILE A 1 91 ? -12.806 1.269 12.895 1.00 95.31 91 ILE A N 1
ATOM 672 C CA . ILE A 1 91 ? -13.935 0.797 12.070 1.00 95.31 91 ILE A CA 1
ATOM 673 C C . ILE A 1 91 ? -14.746 -0.316 12.746 1.00 95.31 91 ILE A C 1
ATOM 675 O O . ILE A 1 91 ? -15.516 -1.025 12.090 1.00 95.31 91 ILE A O 1
ATOM 679 N N . LYS A 1 92 ? -14.586 -0.509 14.060 1.00 93.75 92 LYS A N 1
ATOM 680 C CA . LYS A 1 92 ? -15.302 -1.544 14.811 1.00 93.75 92 LYS A CA 1
ATOM 681 C C . LYS A 1 92 ? -16.818 -1.361 14.660 1.00 93.75 92 LYS A C 1
ATOM 683 O O . LYS A 1 92 ? -17.338 -0.263 14.803 1.00 93.75 92 LYS A O 1
ATOM 688 N N . GLY A 1 93 ? -17.526 -2.453 14.371 1.00 91.56 93 GLY A N 1
ATOM 689 C CA . GLY A 1 93 ? -18.977 -2.436 14.134 1.00 91.56 93 GLY A CA 1
ATOM 690 C C . GLY A 1 93 ? -19.387 -2.236 12.670 1.00 91.56 93 GLY A C 1
ATOM 691 O O . GLY A 1 93 ? -20.538 -2.487 12.340 1.00 91.56 93 GLY A O 1
ATOM 692 N N . SER A 1 94 ? -18.457 -1.897 11.771 1.00 93.19 94 SER A N 1
ATOM 693 C CA . SER A 1 94 ? -18.725 -1.804 10.321 1.00 93.19 94 SER A CA 1
ATOM 694 C C . SER A 1 94 ? -18.884 -3.159 9.610 1.00 93.19 94 SER A C 1
ATOM 696 O O . SER A 1 94 ? -19.196 -3.208 8.424 1.00 93.19 94 SER A O 1
ATOM 698 N N . GLY A 1 95 ? -18.594 -4.270 10.296 1.00 92.44 95 GLY A N 1
ATOM 699 C CA . GLY A 1 95 ? -18.486 -5.598 9.679 1.00 92.44 95 GLY A CA 1
ATOM 700 C C . GLY A 1 95 ? -17.198 -5.815 8.868 1.00 92.44 95 GLY A C 1
ATOM 701 O O . GLY A 1 95 ? -16.999 -6.900 8.322 1.00 92.44 95 GLY A O 1
ATOM 702 N N . VAL A 1 96 ? -16.297 -4.826 8.808 1.00 94.88 96 VAL A N 1
ATOM 703 C CA . VAL A 1 96 ? -14.994 -4.930 8.139 1.00 94.88 96 VAL A CA 1
ATOM 704 C C . VAL A 1 96 ? -13.887 -5.217 9.154 1.00 94.88 96 VAL A C 1
ATOM 706 O O . VAL A 1 96 ? -13.782 -4.566 10.191 1.00 94.88 96 VAL A O 1
ATOM 709 N N . LYS A 1 97 ? -13.030 -6.190 8.825 1.00 95.56 97 LYS A N 1
ATOM 710 C CA . LYS A 1 97 ? -11.773 -6.468 9.526 1.00 95.56 97 LYS A CA 1
ATOM 711 C C . LYS A 1 97 ? -10.667 -6.718 8.506 1.00 95.56 97 LYS A C 1
ATOM 713 O O . LYS A 1 97 ? -10.743 -7.668 7.721 1.00 95.56 97 LYS A O 1
ATOM 718 N N . LEU A 1 98 ? -9.664 -5.851 8.536 1.00 96.69 98 LEU A N 1
ATOM 719 C CA . LEU A 1 98 ? -8.474 -5.904 7.704 1.00 96.69 98 LEU A CA 1
ATOM 720 C C . LEU A 1 98 ? -7.469 -6.897 8.282 1.00 96.69 98 LEU A C 1
ATOM 722 O O . LEU A 1 98 ? -7.218 -6.919 9.488 1.00 96.69 98 LEU A O 1
ATOM 726 N N . ASP A 1 99 ? -6.887 -7.693 7.399 1.00 95.81 99 ASP A N 1
ATOM 727 C CA . ASP A 1 99 ? -5.758 -8.574 7.680 1.00 95.81 99 ASP A CA 1
ATOM 728 C C . ASP A 1 99 ? -5.038 -8.843 6.361 1.00 95.81 99 ASP A C 1
ATOM 730 O O . ASP A 1 99 ? -5.607 -9.449 5.451 1.00 95.81 99 ASP A O 1
ATOM 734 N N . PHE A 1 100 ? -3.802 -8.381 6.255 1.00 94.62 100 PHE A N 1
ATOM 735 C CA . PHE A 1 100 ? -2.993 -8.511 5.048 1.00 94.62 100 PHE A CA 1
ATOM 736 C C . PHE A 1 100 ? -1.945 -9.624 5.157 1.00 94.62 100 PHE A C 1
ATOM 738 O O . PHE A 1 100 ? -1.136 -9.792 4.247 1.00 94.62 100 PHE A O 1
ATOM 745 N N . THR A 1 101 ? -1.952 -10.383 6.255 1.00 92.88 101 THR A N 1
ATOM 746 C CA . THR A 1 101 ? -0.958 -11.425 6.529 1.00 92.88 101 THR A CA 1
ATOM 747 C C . THR A 1 101 ? -1.450 -12.811 6.115 1.00 92.88 101 THR A C 1
ATOM 749 O O . THR A 1 101 ? -2.630 -13.001 5.840 1.00 92.88 101 THR A O 1
ATOM 752 N N . ASP A 1 102 ? -0.583 -13.814 6.079 1.00 90.56 102 ASP A N 1
ATOM 753 C CA . ASP A 1 102 ? -0.937 -15.225 5.875 1.00 90.56 102 ASP A CA 1
ATOM 754 C C . ASP A 1 102 ? -1.350 -15.947 7.178 1.00 90.56 102 ASP A C 1
ATOM 756 O O . ASP A 1 102 ? -1.619 -17.148 7.172 1.00 90.56 102 ASP A O 1
ATOM 760 N N . GLY A 1 103 ? -1.401 -15.224 8.304 1.00 89.56 103 GLY A N 1
ATOM 761 C CA . GLY A 1 103 ? -1.646 -15.780 9.638 1.00 89.56 103 GLY A CA 1
ATOM 762 C C . GLY A 1 103 ? -0.420 -16.423 10.301 1.00 89.56 103 GLY A C 1
ATOM 763 O O . GLY A 1 103 ? -0.495 -16.791 11.470 1.00 89.56 103 GLY A O 1
ATOM 764 N N . LYS A 1 104 ? 0.715 -16.521 9.599 1.00 89.00 104 LYS A N 1
ATOM 765 C CA . LYS A 1 104 ? 2.011 -17.004 10.110 1.00 89.00 104 LYS A CA 1
ATOM 766 C C . LYS A 1 104 ? 3.010 -15.868 10.346 1.00 89.00 104 LYS A C 1
ATOM 768 O O . LYS A 1 104 ? 4.149 -16.128 10.722 1.00 89.00 104 LYS A O 1
ATOM 773 N N . GLY A 1 105 ? 2.574 -14.623 10.154 1.00 85.12 105 GLY A N 1
ATOM 774 C CA . GLY A 1 105 ? 3.395 -13.422 10.303 1.00 85.12 105 GLY A CA 1
ATOM 775 C C . GLY A 1 105 ? 3.962 -12.886 8.989 1.00 85.12 105 GLY A C 1
ATOM 776 O O . GLY A 1 105 ? 4.686 -11.898 9.023 1.00 85.12 105 GLY A O 1
ATOM 777 N N . GLU A 1 106 ? 3.607 -13.482 7.848 1.00 88.12 106 GLU A N 1
ATOM 778 C CA . GLU A 1 106 ? 4.103 -13.081 6.530 1.00 88.12 106 GLU A CA 1
ATOM 779 C C . GLU A 1 106 ? 3.025 -12.427 5.678 1.00 88.12 106 GLU A C 1
ATOM 781 O O . GLU A 1 106 ? 1.841 -12.469 6.006 1.00 88.12 106 GLU A O 1
ATOM 786 N N . PHE A 1 107 ? 3.427 -11.802 4.573 1.00 89.44 107 PHE A N 1
ATOM 787 C CA . PHE A 1 107 ? 2.491 -11.188 3.639 1.00 89.44 107 PHE A CA 1
ATOM 788 C C . PHE A 1 107 ? 1.566 -12.233 3.000 1.00 89.44 107 PHE A C 1
ATOM 790 O O . PHE A 1 107 ? 2.015 -13.235 2.449 1.00 89.44 107 PHE A O 1
ATOM 797 N N . GLY A 1 108 ? 0.260 -11.968 3.022 1.00 89.25 108 GLY A N 1
ATOM 798 C CA . GLY A 1 108 ? -0.774 -12.886 2.541 1.00 89.25 108 GLY A CA 1
ATOM 799 C C . GLY A 1 108 ? -0.953 -12.947 1.020 1.00 89.25 108 GLY A C 1
ATOM 800 O O . GLY A 1 108 ? -1.865 -13.627 0.554 1.00 89.25 108 GLY A O 1
ATOM 801 N N . GLY A 1 109 ? -0.125 -12.235 0.250 1.00 86.81 109 GLY A N 1
ATOM 802 C CA . GLY A 1 109 ? -0.187 -12.181 -1.213 1.00 86.81 109 GLY A CA 1
ATOM 803 C C . GLY A 1 109 ? -1.048 -11.037 -1.763 1.00 86.81 109 GLY A C 1
ATOM 804 O O . GLY A 1 109 ? -1.855 -10.435 -1.050 1.00 86.81 109 GLY A O 1
ATOM 805 N N . LEU A 1 110 ? -0.871 -10.729 -3.055 1.00 83.12 110 LEU A N 1
ATOM 806 C CA . LEU A 1 110 ? -1.585 -9.626 -3.714 1.00 83.12 110 LEU A CA 1
ATOM 807 C C . LEU A 1 110 ? -3.097 -9.846 -3.776 1.00 83.12 110 LEU A C 1
ATOM 809 O O . LEU A 1 110 ? -3.846 -8.899 -3.561 1.00 83.12 110 LEU A O 1
ATOM 813 N N . ASP A 1 111 ? -3.557 -11.077 -3.997 1.00 85.12 111 ASP A N 1
ATOM 814 C CA . ASP A 1 111 ? -4.995 -11.370 -4.034 1.00 85.12 111 ASP A CA 1
ATOM 815 C C . ASP A 1 111 ? -5.657 -11.019 -2.700 1.00 85.12 111 ASP A C 1
ATOM 817 O O . ASP A 1 111 ? -6.707 -10.374 -2.657 1.00 85.12 111 ASP A O 1
ATOM 821 N N . LYS A 1 112 ? -4.999 -11.374 -1.587 1.00 91.31 112 LYS A N 1
ATOM 822 C CA . LYS A 1 112 ? -5.462 -11.000 -0.251 1.00 91.31 112 LYS A CA 1
ATOM 823 C C . LYS A 1 112 ? -5.367 -9.490 -0.047 1.00 91.31 112 LYS A C 1
ATOM 825 O O . LYS A 1 112 ? -6.315 -8.915 0.476 1.00 91.31 112 LYS A O 1
ATOM 830 N N . LEU A 1 113 ? -4.286 -8.838 -0.482 1.00 90.69 113 LEU A N 1
ATOM 831 C CA . LEU A 1 113 ? -4.161 -7.377 -0.430 1.00 90.69 113 LEU A CA 1
ATOM 832 C C . LEU A 1 113 ? -5.349 -6.685 -1.105 1.00 90.69 113 LEU A C 1
ATOM 834 O O . LEU A 1 113 ? -6.045 -5.902 -0.458 1.00 90.69 113 LEU A O 1
ATOM 838 N N . PHE A 1 114 ? -5.626 -7.017 -2.364 1.00 88.12 114 PHE A N 1
ATOM 839 C CA . PHE A 1 114 ? -6.726 -6.425 -3.117 1.00 88.12 114 PHE A CA 1
ATOM 840 C C . PHE A 1 114 ? -8.083 -6.749 -2.503 1.00 88.12 114 PHE A C 1
ATOM 842 O O . PHE A 1 114 ? -8.892 -5.845 -2.313 1.00 88.12 114 PHE A O 1
ATOM 849 N N . ALA A 1 115 ? -8.314 -7.993 -2.077 1.00 91.00 115 ALA A N 1
ATOM 850 C CA . ALA A 1 115 ? -9.554 -8.361 -1.402 1.00 91.00 115 ALA A CA 1
ATOM 851 C C . ALA A 1 115 ? -9.791 -7.549 -0.114 1.00 91.00 115 ALA A C 1
ATOM 853 O O . ALA A 1 115 ? -10.933 -7.237 0.219 1.00 91.00 115 ALA A O 1
ATOM 854 N N . GLN A 1 116 ? -8.737 -7.1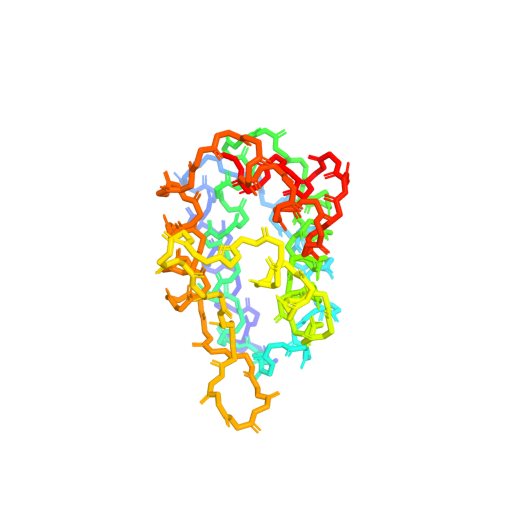95 0.626 1.00 94.25 116 GLN A N 1
ATOM 855 C CA . GLN A 1 116 ? -8.851 -6.349 1.818 1.00 94.25 116 GLN A CA 1
ATOM 856 C C . GLN A 1 116 ? -9.085 -4.875 1.464 1.00 94.25 116 GLN A C 1
ATOM 858 O O . GLN A 1 116 ? -9.891 -4.224 2.129 1.00 94.25 116 GLN A O 1
ATOM 863 N N . LEU A 1 117 ? -8.450 -4.360 0.407 1.00 91.69 117 LEU A N 1
ATOM 864 C CA . LEU A 1 117 ? -8.718 -3.012 -0.105 1.00 91.69 117 LEU A CA 1
ATOM 865 C C . LEU A 1 117 ? -10.167 -2.877 -0.602 1.00 91.69 117 LEU A C 1
ATOM 867 O O . LEU A 1 117 ? -10.833 -1.895 -0.284 1.00 91.69 117 LEU A O 1
ATOM 871 N N . GLU A 1 118 ? -10.713 -3.895 -1.270 1.00 90.12 118 GLU A N 1
ATOM 872 C CA . GLU A 1 118 ? -12.122 -3.923 -1.686 1.00 90.12 118 GLU A CA 1
ATOM 873 C C . GLU A 1 118 ? -13.088 -3.861 -0.496 1.00 90.12 118 GLU A C 1
ATOM 875 O O . GLU A 1 118 ? -14.133 -3.213 -0.569 1.00 90.12 118 GLU A O 1
ATOM 880 N N . LYS A 1 119 ? -12.747 -4.468 0.649 1.00 93.19 119 LYS A N 1
ATOM 881 C CA . LYS A 1 119 ? -13.588 -4.354 1.854 1.00 93.19 119 LYS A CA 1
ATOM 882 C C . LYS A 1 119 ? -13.695 -2.917 2.355 1.00 93.19 119 LYS A C 1
ATOM 884 O O . LYS A 1 119 ? -14.742 -2.561 2.890 1.00 93.19 119 LYS A O 1
ATOM 889 N N . LEU A 1 120 ? -12.667 -2.087 2.163 1.00 91.50 120 LEU A N 1
ATOM 890 C CA . LEU A 1 120 ? -12.711 -0.673 2.548 1.00 91.50 120 LEU A CA 1
ATOM 891 C C . LEU A 1 120 ? -13.761 0.114 1.756 1.00 91.50 120 LEU A C 1
ATOM 893 O O . LEU A 1 120 ? -14.270 1.106 2.268 1.00 91.50 120 LEU A O 1
ATOM 897 N N . LYS A 1 121 ? -14.142 -0.335 0.551 1.00 88.19 121 LYS A N 1
ATOM 898 C CA . LYS A 1 121 ? -15.211 0.293 -0.247 1.00 88.19 121 LYS A CA 1
ATOM 899 C C . LYS A 1 121 ? -16.609 0.100 0.348 1.00 88.19 121 LYS A C 1
ATOM 901 O O . LYS A 1 121 ? -17.527 0.813 -0.034 1.00 88.19 121 LYS A O 1
ATOM 906 N N . LYS A 1 122 ? -16.782 -0.846 1.281 1.00 91.38 122 LYS A N 1
ATOM 907 C CA . LYS A 1 122 ? -18.047 -1.060 2.010 1.00 91.38 122 LYS A CA 1
ATOM 908 C C . LYS A 1 122 ? -18.236 -0.088 3.176 1.00 91.38 122 LYS A C 1
ATOM 910 O O . LYS A 1 122 ? -19.323 -0.027 3.743 1.00 91.38 122 LYS A O 1
ATOM 915 N N . LEU A 1 123 ? -17.178 0.622 3.563 1.00 94.19 123 LEU A N 1
ATOM 916 C CA . LEU A 1 123 ? -17.228 1.642 4.601 1.00 94.19 123 LEU A CA 1
ATOM 917 C C . LEU A 1 123 ? -17.821 2.936 4.044 1.00 94.19 123 LEU A C 1
ATOM 919 O O . LEU A 1 123 ? -17.709 3.220 2.850 1.00 94.19 123 LEU A O 1
ATOM 923 N N . ASN A 1 124 ? -18.391 3.759 4.924 1.00 94.19 124 ASN A N 1
ATOM 924 C CA . ASN A 1 124 ? -18.710 5.132 4.547 1.00 94.19 124 ASN A CA 1
ATOM 925 C C . ASN A 1 124 ? -17.420 5.948 4.315 1.00 94.19 124 ASN A C 1
ATOM 927 O O . ASN A 1 124 ? -16.319 5.530 4.688 1.00 94.19 124 ASN A O 1
ATOM 931 N N . THR A 1 125 ? -17.552 7.125 3.703 1.00 93.19 125 THR A N 1
ATOM 932 C CA . THR A 1 125 ? -16.409 7.969 3.320 1.00 93.19 125 THR A CA 1
ATOM 933 C C . THR A 1 125 ? -15.499 8.314 4.499 1.00 93.19 125 THR A C 1
ATOM 935 O O . THR A 1 125 ? -14.283 8.188 4.384 1.00 93.19 125 THR A O 1
ATOM 938 N N . GLU A 1 126 ? -16.066 8.701 5.643 1.00 93.56 126 GLU A N 1
ATOM 939 C CA . GLU A 1 126 ? -15.299 9.079 6.836 1.00 93.56 126 GLU 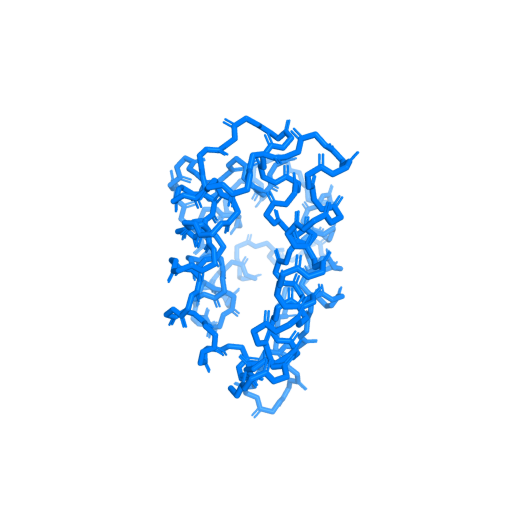A CA 1
ATOM 940 C C . GLU A 1 126 ? -14.467 7.902 7.365 1.00 93.56 126 GLU A C 1
ATOM 942 O O . GLU A 1 126 ? -13.252 8.011 7.542 1.00 93.56 126 GLU A O 1
ATOM 947 N N . GLN A 1 127 ? -15.105 6.743 7.539 1.00 94.88 127 GLN A N 1
ATOM 948 C CA . GLN A 1 127 ? -14.461 5.519 8.008 1.00 94.88 127 GLN A CA 1
ATOM 949 C C . GLN A 1 127 ? -13.382 5.040 7.036 1.00 94.88 127 GLN A C 1
ATOM 951 O O . GLN A 1 127 ? -12.293 4.658 7.469 1.00 94.88 127 GLN A O 1
ATOM 956 N N . ARG A 1 128 ? -13.663 5.077 5.726 1.00 93.94 128 ARG A N 1
ATOM 957 C CA . ARG A 1 128 ? -12.705 4.686 4.686 1.00 93.94 128 ARG A CA 1
ATOM 958 C C . ARG A 1 128 ? -11.466 5.573 4.731 1.00 93.94 128 ARG A C 1
ATOM 960 O O . ARG A 1 128 ? -10.358 5.045 4.774 1.00 93.94 128 ARG A O 1
ATOM 967 N N . LEU A 1 129 ? -11.638 6.895 4.764 1.00 92.31 129 LEU A N 1
ATOM 968 C CA . LEU A 1 129 ? -10.521 7.843 4.805 1.00 92.31 129 LEU A CA 1
ATOM 969 C C . LEU A 1 129 ? -9.699 7.695 6.090 1.00 92.31 129 LEU A C 1
ATOM 971 O O . LEU A 1 129 ? -8.471 7.656 6.030 1.00 92.31 129 LEU A O 1
ATOM 975 N N . ALA A 1 130 ? -10.354 7.542 7.244 1.00 93.31 130 ALA A N 1
ATOM 976 C CA . ALA A 1 130 ? -9.670 7.336 8.517 1.00 93.31 130 ALA A CA 1
ATOM 977 C C . ALA A 1 130 ? -8.878 6.017 8.548 1.00 93.31 130 ALA A C 1
ATOM 979 O O . ALA A 1 130 ? -7.736 5.992 9.017 1.00 93.31 130 ALA A O 1
ATOM 980 N N . ALA A 1 131 ? -9.453 4.926 8.028 1.00 94.81 131 ALA A N 1
ATOM 981 C CA . ALA A 1 131 ? -8.780 3.633 7.932 1.00 94.81 131 ALA A CA 1
ATOM 982 C C . ALA A 1 131 ? -7.583 3.694 6.973 1.00 94.81 131 ALA A C 1
ATOM 984 O O . ALA A 1 131 ? -6.487 3.279 7.352 1.00 94.81 131 ALA A O 1
ATOM 985 N N . LEU A 1 132 ? -7.763 4.271 5.778 1.00 94.06 132 LEU A N 1
ATOM 986 C CA . LEU A 1 132 ? -6.687 4.447 4.800 1.00 94.06 132 LEU A CA 1
ATOM 987 C C . LEU A 1 132 ? -5.542 5.277 5.382 1.00 94.06 132 LEU A C 1
ATOM 989 O O . LEU A 1 132 ? -4.402 4.821 5.371 1.00 94.06 132 LEU A O 1
ATOM 993 N N . LYS A 1 133 ? -5.845 6.434 5.985 1.00 94.31 133 LYS A N 1
ATOM 994 C CA . LYS A 1 133 ? -4.837 7.291 6.619 1.00 94.31 133 LYS A CA 1
ATOM 995 C C . LYS A 1 133 ? -4.101 6.581 7.755 1.00 94.31 133 LYS A C 1
ATOM 997 O O . LYS A 1 133 ? -2.895 6.740 7.912 1.00 94.31 133 LYS A O 1
ATOM 1002 N N . THR A 1 134 ? -4.814 5.788 8.553 1.00 96.50 134 THR A N 1
ATOM 1003 C CA . THR A 1 134 ? -4.217 5.067 9.687 1.00 96.50 134 THR A CA 1
ATOM 1004 C C . THR A 1 134 ? -3.255 3.974 9.230 1.00 96.50 134 THR A C 1
ATOM 1006 O O . THR A 1 134 ? -2.194 3.816 9.834 1.00 96.50 134 THR A O 1
ATOM 1009 N N . VAL A 1 135 ? -3.613 3.219 8.187 1.00 96.19 135 VAL A N 1
ATOM 1010 C CA . VAL A 1 135 ? -2.772 2.131 7.670 1.00 96.19 135 VAL A CA 1
ATOM 1011 C C . VAL A 1 135 ? -1.642 2.693 6.810 1.00 96.19 135 VAL A C 1
ATOM 1013 O O . VAL A 1 135 ? -0.472 2.461 7.104 1.00 96.19 135 VAL A O 1
ATOM 1016 N N . PHE A 1 136 ? -1.986 3.467 5.784 1.00 94.94 136 PHE A N 1
ATOM 1017 C CA . PHE A 1 136 ? -1.091 3.832 4.685 1.00 94.94 136 PHE A CA 1
ATOM 1018 C C . PHE A 1 136 ? -0.475 5.233 4.809 1.00 94.94 136 PHE A C 1
ATOM 1020 O O . PHE A 1 136 ? 0.481 5.537 4.101 1.00 94.94 136 PHE A O 1
ATOM 1027 N N . GLY A 1 137 ? -0.963 6.067 5.731 1.00 93.62 137 GLY A N 1
ATOM 1028 C CA . GLY A 1 137 ? -0.556 7.469 5.848 1.00 93.62 137 GLY A CA 1
ATOM 1029 C C . GLY A 1 137 ? -1.313 8.388 4.888 1.00 93.62 137 GLY A C 1
ATOM 1030 O O . GLY A 1 137 ? -2.341 8.019 4.325 1.00 93.62 137 GLY A O 1
ATOM 1031 N N . ASP A 1 138 ? -0.820 9.613 4.734 1.00 91.38 138 ASP A N 1
ATOM 1032 C CA . ASP A 1 138 ? -1.416 10.689 3.931 1.00 91.38 138 ASP A CA 1
ATOM 1033 C C . ASP A 1 138 ? -0.530 11.144 2.759 1.00 91.38 138 ASP A C 1
ATOM 1035 O O . ASP A 1 138 ? -0.735 12.204 2.172 1.00 91.38 138 ASP A O 1
ATOM 1039 N N . ASP A 1 139 ? 0.438 10.311 2.388 1.00 91.94 139 ASP A N 1
ATOM 1040 C CA . ASP A 1 139 ? 1.315 10.527 1.246 1.00 91.94 139 ASP A CA 1
ATOM 1041 C C . ASP A 1 139 ? 0.544 10.468 -0.084 1.00 91.94 139 ASP A C 1
ATOM 1043 O O . ASP A 1 139 ? -0.149 9.491 -0.374 1.00 91.94 139 ASP A O 1
ATOM 1047 N N . ALA A 1 140 ? 0.682 11.509 -0.910 1.00 88.50 140 ALA A N 1
ATOM 1048 C CA . ALA A 1 140 ? -0.114 11.679 -2.126 1.00 88.50 140 ALA A CA 1
ATOM 1049 C C . ALA A 1 140 ? 0.082 10.549 -3.150 1.00 88.50 140 ALA A C 1
ATOM 1051 O O . ALA A 1 140 ? -0.887 10.110 -3.763 1.00 88.50 140 ALA A O 1
ATOM 1052 N N . GLU A 1 141 ? 1.310 10.051 -3.317 1.00 90.25 141 GLU A N 1
ATOM 1053 C CA . GLU A 1 141 ? 1.621 8.953 -4.243 1.00 90.25 141 GLU A CA 1
ATOM 1054 C C . GLU A 1 141 ? 0.931 7.664 -3.788 1.00 90.25 141 GLU A C 1
ATOM 1056 O O . GLU A 1 141 ? 0.284 6.973 -4.573 1.00 90.25 141 GLU A O 1
ATOM 1061 N N . THR A 1 142 ? 1.015 7.385 -2.487 1.00 91.62 142 THR A N 1
ATOM 1062 C CA . THR A 1 142 ? 0.378 6.230 -1.850 1.00 91.62 142 THR A CA 1
ATOM 1063 C C . THR A 1 142 ? -1.144 6.296 -1.972 1.00 91.62 142 THR A C 1
ATOM 1065 O O . THR A 1 142 ? -1.779 5.318 -2.361 1.00 91.62 142 THR A O 1
ATOM 1068 N N . LEU A 1 143 ? -1.744 7.458 -1.699 1.00 90.25 143 LEU A N 1
ATOM 1069 C CA . LEU A 1 143 ? -3.188 7.657 -1.829 1.00 90.25 143 LEU A CA 1
ATOM 1070 C C . LEU A 1 143 ? -3.665 7.602 -3.283 1.00 90.25 143 LEU A C 1
ATOM 1072 O O . LEU A 1 143 ? -4.764 7.115 -3.529 1.00 90.25 143 LEU A O 1
ATOM 1076 N N . LYS A 1 144 ? -2.855 8.066 -4.241 1.00 89.50 144 LYS A N 1
ATOM 1077 C CA . LYS A 1 144 ? -3.167 7.982 -5.673 1.00 89.50 144 LYS A CA 1
ATOM 1078 C C . LYS A 1 144 ? -3.271 6.532 -6.144 1.00 89.50 144 LYS A C 1
ATOM 1080 O O . LYS A 1 144 ? -4.151 6.228 -6.931 1.00 89.50 144 LYS A O 1
ATOM 1085 N N . VAL A 1 145 ? -2.425 5.642 -5.625 1.00 87.88 145 VAL A N 1
ATOM 1086 C CA . VAL A 1 145 ? -2.468 4.203 -5.939 1.00 87.88 145 VAL A CA 1
ATOM 1087 C C . VAL A 1 145 ? -3.644 3.478 -5.265 1.00 87.88 145 VAL A C 1
ATOM 1089 O O . VAL A 1 145 ? -4.102 2.452 -5.760 1.00 87.88 145 VAL A O 1
ATOM 1092 N N . LEU A 1 146 ? -4.126 3.974 -4.122 1.00 86.69 146 LEU A N 1
ATOM 1093 C CA . LEU A 1 146 ? -5.164 3.317 -3.310 1.00 86.69 146 LEU A CA 1
ATOM 1094 C C . LEU A 1 146 ? -6.607 3.740 -3.643 1.00 86.69 146 LEU A C 1
ATOM 1096 O O . LEU A 1 146 ? -7.547 3.133 -3.112 1.00 86.69 146 LEU A O 1
ATOM 1100 N N . ASN A 1 147 ? -6.789 4.794 -4.441 1.00 73.50 147 ASN A N 1
ATOM 1101 C CA . ASN A 1 147 ? -8.094 5.376 -4.772 1.00 73.50 147 ASN A CA 1
ATOM 1102 C C . ASN A 1 147 ? -8.578 4.955 -6.153 1.00 73.50 147 ASN A C 1
ATOM 1104 O O . ASN A 1 147 ? -9.782 4.611 -6.220 1.00 73.50 147 ASN A O 1
#

Secondary structure (DSSP, 8-state):
-HHHHHHHHHHHHHHHHTT--HHHHHHHHHHHHHHHTTTT--THHHHHHHHHHHHHHHHTT--HHHHHHHHHHHHHHHH-HHHHHHHHHHTTTSS-----B-SSSSB--HHHHHHHHHHHTTS-HHHHHHHHHHHH-S-HHHHHHH-

Radius of gyration: 15.76 Å; chains: 1; bounding box: 39×29×42 Å